Protein AF-A0ABD0S309-F1 (afdb_monomer_lite)

Structure (mmCIF, N/CA/C/O backbone):
data_AF-A0ABD0S309-F1
#
_entry.id   AF-A0ABD0S309-F1
#
loop_
_atom_site.group_PDB
_atom_site.id
_atom_site.type_symbol
_atom_site.label_atom_id
_atom_site.label_alt_id
_atom_site.label_comp_id
_atom_site.label_asym_id
_atom_site.label_entity_id
_atom_site.label_seq_id
_atom_site.pdbx_PDB_ins_code
_atom_site.Cartn_x
_atom_site.Cartn_y
_atom_site.Cartn_z
_atom_site.occupancy
_atom_site.B_iso_or_equiv
_atom_site.auth_seq_id
_atom_site.auth_comp_id
_atom_site.auth_asym_id
_atom_site.auth_atom_id
_atom_site.pdbx_PDB_model_num
ATOM 1 N N . PRO A 1 1 ? 17.102 -16.599 -10.691 1.00 54.88 1 PRO A N 1
ATOM 2 C CA . PRO A 1 1 ? 15.918 -17.108 -9.951 1.00 54.88 1 PRO A CA 1
ATOM 3 C C . PRO A 1 1 ? 14.816 -16.038 -9.943 1.00 54.88 1 PRO A C 1
ATOM 5 O O . PRO A 1 1 ? 15.174 -14.874 -9.785 1.00 54.88 1 PRO A O 1
ATOM 8 N N . PRO A 1 2 ? 13.530 -16.375 -10.152 1.00 57.94 2 PRO A N 1
ATOM 9 C CA . PRO A 1 2 ? 12.454 -15.402 -9.972 1.00 57.94 2 PRO A CA 1
ATOM 10 C C . PRO A 1 2 ? 12.469 -14.952 -8.511 1.00 57.94 2 PRO A C 1
ATOM 12 O O . PRO A 1 2 ? 12.465 -15.789 -7.609 1.00 57.94 2 PRO A O 1
ATOM 15 N N . GLN A 1 3 ? 12.578 -13.649 -8.271 1.00 65.88 3 GLN A N 1
ATOM 16 C CA . GLN A 1 3 ? 12.529 -13.140 -6.907 1.00 65.88 3 GLN A CA 1
ATOM 17 C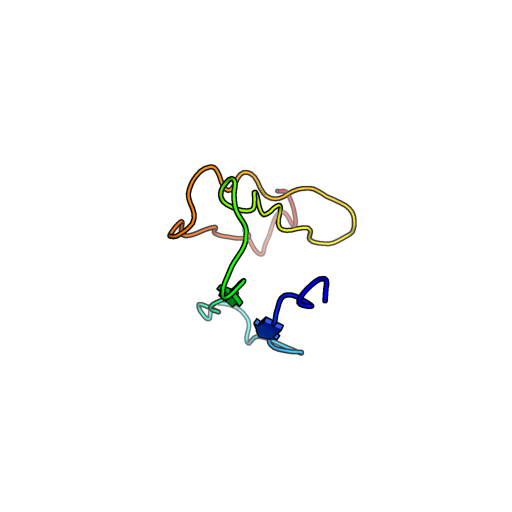 C . GLN A 1 3 ? 11.085 -12.987 -6.459 1.00 65.88 3 GLN A C 1
ATOM 19 O O . GLN A 1 3 ? 10.229 -12.499 -7.196 1.00 65.88 3 GLN A O 1
ATOM 24 N N . THR A 1 4 ? 10.822 -13.426 -5.238 1.00 73.25 4 THR A N 1
ATOM 25 C CA . THR A 1 4 ? 9.519 -13.243 -4.617 1.00 73.25 4 THR A CA 1
ATOM 26 C C . THR A 1 4 ? 9.421 -11.800 -4.123 1.00 73.25 4 THR A C 1
ATOM 28 O O . THR A 1 4 ? 10.316 -11.359 -3.394 1.00 73.25 4 THR A O 1
ATOM 31 N N . PRO A 1 5 ? 8.367 -11.047 -4.481 1.00 77.31 5 PRO A N 1
ATOM 32 C CA . PRO A 1 5 ? 8.150 -9.727 -3.912 1.00 77.31 5 PRO A CA 1
ATOM 33 C C . PRO A 1 5 ? 7.902 -9.836 -2.402 1.00 77.31 5 PRO A C 1
ATOM 35 O O . PRO A 1 5 ? 7.300 -10.792 -1.913 1.00 77.31 5 PRO A O 1
ATOM 38 N N . SER A 1 6 ? 8.367 -8.841 -1.656 1.00 85.31 6 SER A N 1
ATOM 39 C CA . SER A 1 6 ? 8.134 -8.719 -0.217 1.00 85.31 6 SER A CA 1
ATOM 40 C C . SER A 1 6 ? 7.042 -7.683 -0.010 1.00 85.31 6 SER A C 1
ATOM 42 O O . SER A 1 6 ? 7.256 -6.512 -0.325 1.00 85.31 6 SER A O 1
ATOM 44 N N . CYS A 1 7 ? 5.898 -8.093 0.534 1.00 84.81 7 CYS A N 1
ATOM 45 C CA . CYS A 1 7 ? 4.846 -7.164 0.926 1.00 84.81 7 CYS A CA 1
ATOM 46 C C . CYS A 1 7 ? 4.702 -7.129 2.455 1.00 84.81 7 CYS A C 1
ATOM 48 O O . CYS A 1 7 ? 4.578 -8.169 3.096 1.00 84.81 7 CYS A O 1
ATOM 50 N N . ASP A 1 8 ? 4.697 -5.926 3.016 1.00 87.81 8 ASP A N 1
ATOM 51 C CA . ASP A 1 8 ? 4.396 -5.630 4.409 1.00 87.81 8 ASP A CA 1
ATOM 52 C C . ASP A 1 8 ? 2.966 -5.081 4.478 1.00 87.81 8 ASP A C 1
ATOM 54 O O . ASP A 1 8 ? 2.677 -3.977 4.003 1.00 87.81 8 ASP A O 1
ATOM 58 N N . VAL A 1 9 ? 2.067 -5.885 5.045 1.00 85.06 9 VAL A N 1
ATOM 59 C CA . VAL A 1 9 ? 0.658 -5.545 5.267 1.00 85.06 9 VAL A CA 1
ATOM 60 C C . VAL A 1 9 ? 0.371 -5.725 6.757 1.00 85.06 9 VAL A C 1
ATOM 62 O O . VAL A 1 9 ? 0.595 -6.822 7.277 1.00 85.06 9 VAL A O 1
ATOM 6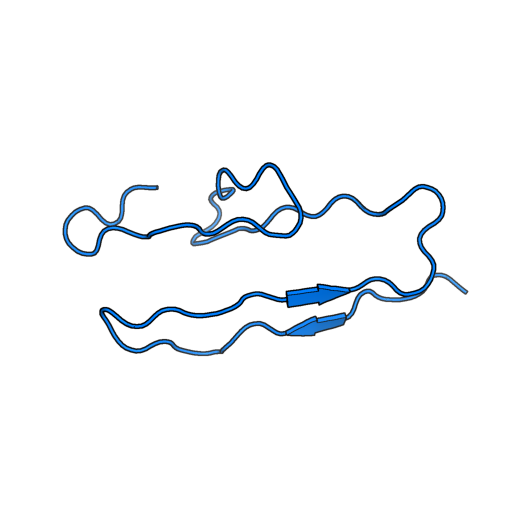5 N N . PRO A 1 10 ? -0.099 -4.689 7.469 1.00 84.56 10 PRO A N 1
ATOM 66 C CA . PRO A 1 10 ? -0.462 -4.827 8.869 1.00 84.56 10 PRO A CA 1
ATOM 67 C C . PRO A 1 10 ? -1.669 -5.762 9.004 1.00 84.56 10 PRO A C 1
ATOM 69 O O . PRO A 1 10 ? -2.623 -5.684 8.232 1.00 84.56 10 PRO A O 1
ATOM 72 N N . SER A 1 11 ? -1.641 -6.6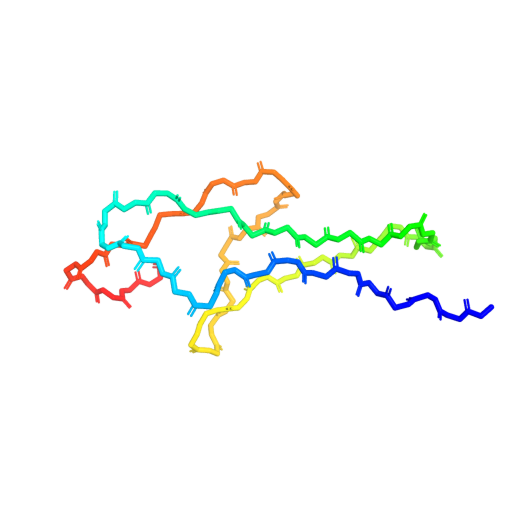42 10.006 1.00 83.69 11 SER A N 1
ATOM 73 C CA . SER A 1 11 ? -2.731 -7.590 10.285 1.00 83.69 11 SER A CA 1
ATOM 74 C C . SER A 1 11 ? -4.011 -6.909 10.771 1.00 83.69 11 SER A C 1
ATOM 76 O O . SER A 1 11 ? -5.102 -7.455 10.626 1.00 83.69 11 SER A O 1
ATOM 78 N N . SER A 1 12 ? -3.880 -5.725 11.365 1.00 80.69 12 SER A N 1
ATOM 79 C CA . SER A 1 12 ? -4.981 -4.939 11.908 1.00 80.69 12 SER A CA 1
ATOM 80 C C . SER A 1 12 ? -4.623 -3.459 11.927 1.00 80.69 12 SER A C 1
ATOM 82 O O . SER A 1 12 ? -3.457 -3.099 12.090 1.00 80.69 12 SER A O 1
ATOM 84 N N . ALA A 1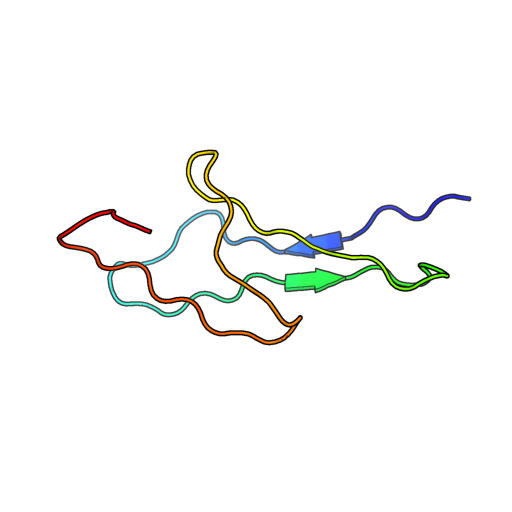 13 ? -5.642 -2.614 11.833 1.00 79.88 13 ALA A N 1
ATOM 85 C CA . ALA A 1 13 ? -5.539 -1.169 11.959 1.00 79.88 13 ALA A CA 1
ATOM 86 C C . ALA A 1 13 ? -6.514 -0.684 13.031 1.00 79.88 13 ALA A C 1
ATOM 88 O O . ALA A 1 13 ? -7.548 -1.313 13.262 1.00 79.88 13 ALA A O 1
ATOM 89 N N . LEU A 1 14 ? -6.204 0.448 13.658 1.00 81.56 14 LEU A N 1
ATOM 90 C CA . LEU A 1 14 ? -7.184 1.149 14.476 1.00 81.56 14 LEU A CA 1
ATOM 91 C C . LEU A 1 14 ? -8.118 1.946 13.563 1.00 81.56 14 LEU A C 1
ATOM 93 O O . LEU A 1 14 ? -7.682 2.546 12.577 1.00 81.56 14 LEU A O 1
ATOM 97 N N . THR A 1 15 ? -9.396 1.986 13.915 1.00 77.94 15 THR A N 1
ATOM 98 C CA . THR A 1 15 ? -10.364 2.902 13.311 1.00 77.94 15 THR A CA 1
ATOM 99 C C . THR A 1 15 ? -9.822 4.334 13.302 1.00 77.94 15 THR A C 1
ATOM 101 O O . THR A 1 15 ? -9.275 4.807 14.299 1.00 77.94 15 THR A O 1
ATOM 104 N N . GLY A 1 16 ? -9.954 5.019 12.163 1.00 73.62 16 GLY A N 1
ATOM 105 C CA . GLY A 1 16 ? -9.494 6.399 11.991 1.00 73.62 16 GLY A CA 1
ATOM 106 C C . GLY A 1 16 ? -7.970 6.574 11.942 1.00 73.62 16 GLY A C 1
ATOM 107 O O . GLY A 1 16 ? -7.499 7.705 11.849 1.00 73.62 16 GLY A O 1
ATOM 108 N N . SER A 1 17 ? -7.186 5.488 11.987 1.00 77.06 17 SER A N 1
ATOM 109 C CA . SER A 1 17 ? -5.730 5.542 11.815 1.00 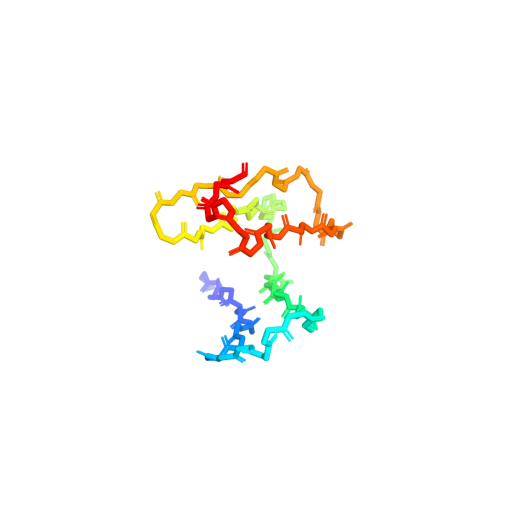77.06 17 SER A CA 1
ATOM 110 C C . SER A 1 17 ? -5.319 5.350 10.355 1.00 77.06 17 SER A C 1
ATOM 112 O O . SER A 1 17 ? -5.939 4.597 9.603 1.00 77.06 17 SER A O 1
ATOM 114 N N . GLN A 1 18 ? -4.248 6.034 9.950 1.00 76.56 18 GLN A N 1
ATOM 115 C CA . GLN A 1 18 ? -3.610 5.795 8.661 1.00 76.56 18 GLN A CA 1
ATOM 116 C C . GLN A 1 18 ? -2.712 4.562 8.768 1.00 76.56 18 GLN A C 1
ATOM 118 O O . GLN A 1 18 ? -1.886 4.468 9.675 1.00 76.56 18 GLN A O 1
ATOM 123 N N . VAL A 1 19 ? -2.847 3.643 7.815 1.00 81.06 19 VAL A N 1
ATOM 124 C CA . VAL A 1 19 ? -1.946 2.498 7.669 1.00 81.06 19 VAL A CA 1
ATOM 125 C C . VAL A 1 19 ? -1.218 2.550 6.341 1.00 81.06 19 VAL A C 1
ATOM 127 O O . VAL A 1 19 ? -1.768 2.978 5.327 1.00 81.06 19 VAL A O 1
ATOM 130 N N . GLU A 1 20 ? 0.030 2.100 6.358 1.00 83.19 20 GLU A N 1
ATOM 131 C CA . GLU A 1 20 ? 0.872 2.006 5.174 1.00 83.19 20 GLU A CA 1
ATOM 132 C C . GLU A 1 20 ? 0.918 0.553 4.692 1.00 83.19 20 GLU A C 1
ATOM 134 O O . GLU A 1 20 ? 1.217 -0.365 5.457 1.00 83.19 20 GLU A O 1
ATOM 139 N N . LEU A 1 21 ? 0.611 0.352 3.411 1.00 84.75 21 LEU A N 1
ATOM 140 C CA . LEU A 1 21 ? 0.762 -0.922 2.715 1.00 84.75 21 LEU A CA 1
ATOM 141 C C . LEU A 1 21 ? 1.984 -0.819 1.814 1.00 84.75 21 LEU A C 1
ATOM 143 O O . LEU A 1 21 ? 2.016 0.015 0.907 1.00 84.75 21 LEU A O 1
ATOM 147 N N . ARG A 1 22 ? 2.989 -1.665 2.036 1.00 85.56 22 ARG A N 1
ATOM 148 C CA . ARG A 1 22 ? 4.244 -1.594 1.285 1.00 85.56 22 ARG A CA 1
ATOM 149 C C . ARG A 1 22 ? 4.480 -2.891 0.545 1.00 85.56 22 ARG A C 1
ATOM 151 O O . ARG A 1 22 ? 4.502 -3.943 1.161 1.00 85.56 22 ARG A O 1
ATOM 158 N N . CYS A 1 23 ? 4.715 -2.834 -0.760 1.00 82.44 23 CYS A N 1
ATOM 159 C CA . CYS A 1 23 ? 5.240 -3.983 -1.488 1.00 82.44 23 CYS A CA 1
ATOM 160 C C . CYS A 1 23 ? 6.454 -3.578 -2.318 1.00 82.44 23 CYS A C 1
ATOM 162 O O . CYS A 1 23 ? 6.476 -2.504 -2.919 1.00 82.44 23 CYS A O 1
ATOM 164 N N . LYS A 1 24 ? 7.489 -4.416 -2.293 1.00 79.75 24 LYS A N 1
ATOM 165 C CA . LYS A 1 24 ? 8.759 -4.189 -2.980 1.00 79.75 24 LYS A CA 1
ATOM 166 C C . LYS A 1 24 ? 9.169 -5.436 -3.752 1.00 79.75 24 LYS A C 1
ATOM 168 O O . LYS A 1 24 ? 9.105 -6.551 -3.236 1.00 79.75 24 LYS A O 1
ATOM 173 N N . ASP A 1 25 ? 9.678 -5.213 -4.950 1.00 79.88 25 ASP A N 1
ATOM 174 C CA . ASP A 1 25 ? 10.343 -6.217 -5.771 1.00 79.88 25 ASP A CA 1
ATOM 175 C C . ASP A 1 25 ? 11.721 -5.659 -6.101 1.00 79.88 25 ASP A C 1
ATOM 177 O O . ASP A 1 25 ? 11.845 -4.522 -6.560 1.00 79.88 25 ASP A O 1
ATOM 181 N N . GLN A 1 26 ? 12.756 -6.420 -5.758 1.00 68.19 26 GLN A N 1
ATOM 182 C CA . GLN A 1 26 ? 14.131 -5.943 -5.811 1.00 68.19 26 GLN A CA 1
ATOM 183 C C . GLN A 1 26 ? 14.721 -5.954 -7.224 1.00 68.19 26 GLN A C 1
ATOM 185 O O . GLN A 1 26 ? 15.611 -5.144 -7.473 1.00 68.19 26 GLN A O 1
ATOM 190 N N . HIS A 1 27 ? 14.238 -6.785 -8.162 1.00 70.69 27 HIS A N 1
ATOM 191 C CA . HIS A 1 27 ? 14.782 -6.792 -9.532 1.00 70.69 27 HIS A CA 1
ATOM 192 C C . HIS A 1 27 ? 13.770 -7.153 -10.633 1.00 70.69 27 HIS A C 1
ATOM 194 O O . HIS A 1 27 ? 14.099 -7.912 -11.548 1.00 70.69 27 HIS A O 1
ATOM 200 N N . SER A 1 28 ? 12.533 -6.661 -10.572 1.00 68.88 28 SER A N 1
ATOM 201 C CA . SER A 1 28 ? 11.601 -6.840 -11.693 1.00 68.88 28 SER A CA 1
ATOM 202 C C . SER A 1 28 ? 12.009 -5.986 -12.899 1.00 68.88 28 SER A C 1
ATOM 204 O O . SER A 1 28 ? 12.038 -4.756 -12.826 1.00 68.88 28 SER A O 1
ATOM 206 N N . ILE A 1 29 ? 12.342 -6.652 -14.009 1.00 74.31 29 ILE A N 1
ATOM 207 C CA . ILE A 1 29 ? 12.620 -6.039 -15.314 1.00 74.31 29 ILE A CA 1
ATOM 208 C C . ILE A 1 29 ? 11.725 -6.744 -16.347 1.00 74.31 29 ILE A C 1
ATOM 210 O O . ILE A 1 29 ? 11.983 -7.910 -16.655 1.00 74.31 29 ILE A O 1
ATOM 214 N N . PRO A 1 30 ? 10.690 -6.081 -16.899 1.00 77.75 30 PRO A N 1
ATOM 215 C CA . PRO A 1 30 ? 10.272 -4.689 -16.672 1.00 77.75 30 PRO A CA 1
ATOM 216 C C . PRO A 1 30 ? 9.714 -4.444 -15.252 1.00 77.75 30 PRO A C 1
ATOM 218 O O . PRO A 1 30 ? 9.448 -5.409 -14.537 1.00 77.75 30 PRO A O 1
ATOM 221 N N . PRO A 1 31 ? 9.532 -3.175 -14.827 1.00 75.81 31 PRO A N 1
ATOM 222 C CA . PRO A 1 31 ? 9.022 -2.843 -13.496 1.00 75.81 31 PRO A CA 1
ATOM 223 C C . PRO A 1 31 ? 7.725 -3.585 -13.154 1.00 75.81 31 PRO A C 1
ATOM 225 O O . PRO A 1 31 ? 6.803 -3.643 -13.969 1.00 75.81 31 PRO A O 1
ATOM 228 N N . ALA A 1 32 ? 7.643 -4.121 -11.936 1.00 77.69 32 ALA A N 1
ATOM 229 C CA . ALA A 1 32 ? 6.448 -4.807 -11.462 1.00 77.69 32 ALA A CA 1
ATOM 230 C C . ALA A 1 32 ? 5.266 -3.835 -11.327 1.00 77.69 32 ALA A C 1
ATOM 232 O O . ALA A 1 32 ? 5.414 -2.707 -10.850 1.00 77.69 32 ALA A O 1
ATOM 233 N N . VAL A 1 33 ? 4.078 -4.305 -11.707 1.00 79.50 33 VAL A N 1
ATOM 234 C CA . VAL A 1 33 ? 2.812 -3.600 -11.490 1.00 79.50 33 VAL A CA 1
ATOM 235 C C . VAL A 1 33 ? 2.117 -4.233 -10.292 1.00 79.50 33 VAL A C 1
ATOM 237 O O . VAL A 1 33 ? 1.892 -5.441 -10.271 1.00 79.50 33 VAL A O 1
ATOM 240 N N . TYR A 1 34 ? 1.762 -3.413 -9.306 1.00 79.88 34 TYR A N 1
ATOM 241 C CA . TYR A 1 34 ? 1.073 -3.862 -8.099 1.00 79.88 34 TYR A CA 1
ATOM 242 C C . TYR A 1 34 ? -0.387 -3.440 -8.129 1.00 79.88 34 TYR A C 1
ATOM 244 O O . TYR A 1 34 ? -0.721 -2.328 -8.537 1.00 79.88 34 TYR A O 1
ATOM 252 N N . THR A 1 35 ? -1.262 -4.321 -7.657 1.00 83.19 35 THR A N 1
ATOM 253 C CA . THR A 1 35 ? -2.673 -4.010 -7.431 1.00 83.19 35 THR A CA 1
ATOM 254 C C . THR A 1 35 ? -3.026 -4.433 -6.019 1.00 83.19 35 THR A C 1
ATOM 256 O O . THR A 1 35 ? -2.855 -5.592 -5.646 1.00 83.19 35 THR A O 1
ATOM 259 N N . TRP A 1 36 ? -3.486 -3.474 -5.224 1.00 84.12 36 TRP A N 1
ATOM 260 C CA . TRP A 1 36 ? -3.935 -3.732 -3.866 1.00 84.12 36 TRP A CA 1
ATOM 261 C C . TRP A 1 36 ? -5.396 -4.149 -3.880 1.00 84.12 36 TRP A C 1
ATOM 263 O O . TRP A 1 36 ? -6.203 -3.559 -4.598 1.00 84.12 36 TRP A O 1
ATOM 273 N N . TYR A 1 37 ? -5.732 -5.146 -3.070 1.00 82.69 37 TYR A N 1
ATOM 274 C CA . TYR A 1 37 ? -7.094 -5.630 -2.921 1.00 82.69 37 TYR A CA 1
ATOM 275 C C . TYR A 1 37 ? -7.503 -5.570 -1.459 1.00 82.69 37 TYR A C 1
ATOM 277 O O . TYR A 1 37 ? -6.723 -5.917 -0.573 1.00 82.69 37 TYR A O 1
ATOM 285 N N . LYS A 1 38 ? -8.748 -5.176 -1.223 1.00 77.69 38 LYS A N 1
ATOM 286 C CA . LYS A 1 38 ? -9.414 -5.286 0.070 1.00 77.69 38 LYS A CA 1
ATOM 287 C C . LYS A 1 38 ? -10.760 -5.958 -0.158 1.00 77.69 38 LYS A C 1
ATOM 289 O O . LYS A 1 38 ? -11.469 -5.564 -1.075 1.00 77.69 38 LYS A O 1
ATOM 294 N N . ASP A 1 39 ? -11.095 -6.986 0.616 1.00 80.69 39 ASP A N 1
ATOM 295 C CA . ASP A 1 39 ? -12.377 -7.702 0.501 1.00 80.69 39 ASP A CA 1
ATOM 296 C C . ASP A 1 39 ? -12.692 -8.150 -0.944 1.00 80.69 39 ASP A C 1
ATOM 298 O O . ASP A 1 39 ? -13.786 -7.937 -1.468 1.00 80.69 39 ASP A O 1
ATOM 302 N N . ASN A 1 40 ? -11.689 -8.716 -1.630 1.00 82.44 40 ASN A N 1
ATOM 303 C CA . ASN A 1 40 ? -11.739 -9.108 -3.049 1.00 82.44 40 ASN A CA 1
ATOM 304 C C . ASN A 1 40 ? -12.009 -7.969 -4.053 1.00 82.44 40 ASN A C 1
ATOM 306 O O . ASN A 1 40 ? -12.274 -8.223 -5.229 1.00 82.44 40 ASN A O 1
ATOM 310 N N . ARG A 1 41 ? -11.897 -6.711 -3.632 1.00 82.56 41 ARG A N 1
ATOM 311 C CA . ARG A 1 41 ? -12.094 -5.529 -4.470 1.00 82.56 41 ARG A CA 1
ATOM 312 C C . ARG A 1 41 ? -10.775 -4.804 -4.696 1.00 82.56 41 ARG A C 1
ATOM 314 O O . ARG A 1 41 ? -10.042 -4.533 -3.749 1.00 82.56 41 ARG A O 1
ATOM 321 N N . ALA A 1 42 ? -10.476 -4.500 -5.957 1.00 83.81 42 ALA A N 1
ATOM 322 C CA . ALA A 1 42 ? -9.277 -3.753 -6.316 1.00 83.81 42 ALA A CA 1
ATOM 323 C C . ALA A 1 42 ? -9.392 -2.310 -5.812 1.00 83.81 42 ALA A C 1
ATOM 325 O O . ALA A 1 42 ? -10.372 -1.622 -6.102 1.00 83.81 42 ALA A O 1
ATOM 326 N N . LEU A 1 43 ? -8.380 -1.850 -5.083 1.00 82.25 43 LEU A N 1
ATOM 327 C CA . LEU A 1 43 ? -8.277 -0.459 -4.672 1.00 82.25 43 LEU A CA 1
ATOM 328 C C . LEU A 1 43 ? -7.891 0.399 -5.886 1.00 82.25 43 LEU A C 1
ATOM 330 O O . LEU A 1 43 ? -7.038 -0.016 -6.677 1.00 82.25 43 LEU A O 1
ATOM 334 N N . PRO A 1 44 ? -8.453 1.610 -6.040 1.00 81.06 44 PRO A N 1
ATOM 335 C CA . PRO A 1 44 ? -8.175 2.498 -7.170 1.00 81.06 44 PRO A CA 1
ATOM 336 C C . PRO A 1 44 ? -6.804 3.200 -7.057 1.00 81.06 44 PRO A C 1
ATOM 338 O O . PRO A 1 44 ? -6.672 4.396 -7.313 1.00 81.06 44 PRO A O 1
ATOM 341 N N . ILE A 1 45 ? -5.756 2.462 -6.686 1.00 80.62 45 ILE A N 1
ATOM 342 C CA . ILE A 1 45 ? -4.384 2.958 -6.555 1.00 80.62 45 ILE A CA 1
ATOM 343 C C . ILE A 1 45 ? -3.721 2.946 -7.932 1.00 80.62 45 ILE A C 1
ATOM 345 O O . ILE A 1 45 ? -3.463 1.889 -8.503 1.00 80.62 45 ILE A O 1
ATOM 349 N N . ARG A 1 46 ? -3.452 4.135 -8.483 1.00 71.94 46 ARG A N 1
ATOM 350 C CA . ARG A 1 46 ? -2.839 4.282 -9.817 1.00 71.94 46 ARG A CA 1
ATOM 351 C C . ARG A 1 46 ? -1.322 4.461 -9.800 1.00 71.94 46 ARG A C 1
ATOM 353 O O . ARG A 1 46 ? -0.694 4.320 -10.842 1.00 71.94 46 ARG A O 1
ATOM 360 N N . HIS A 1 47 ? -0.738 4.761 -8.639 1.00 74.56 47 HIS A N 1
ATOM 361 C CA . HIS A 1 47 ? 0.687 5.058 -8.501 1.00 74.56 47 HIS A CA 1
ATOM 362 C C . HIS A 1 47 ? 1.267 4.401 -7.233 1.00 74.56 47 HIS A C 1
ATOM 364 O O . HIS A 1 47 ? 0.549 4.288 -6.241 1.00 74.56 47 HIS A O 1
ATOM 370 N N . PRO A 1 48 ? 2.557 4.010 -7.225 1.00 69.06 48 PRO A N 1
ATOM 371 C CA . PRO A 1 48 ? 3.212 3.288 -6.121 1.00 69.06 48 PRO A CA 1
ATOM 372 C C . PRO A 1 48 ? 3.399 4.091 -4.817 1.00 69.06 48 PRO A C 1
ATOM 374 O O . PRO A 1 48 ? 3.973 3.583 -3.861 1.00 69.06 48 PRO A O 1
ATOM 377 N N . ASN A 1 49 ? 2.902 5.327 -4.753 1.00 73.44 49 ASN A N 1
ATOM 378 C CA . ASN A 1 49 ? 2.855 6.154 -3.550 1.00 73.44 49 ASN A CA 1
ATOM 379 C C . ASN A 1 49 ? 1.531 6.931 -3.559 1.00 73.44 49 ASN A C 1
ATOM 381 O O . ASN A 1 49 ? 1.477 8.112 -3.896 1.00 73.44 49 ASN A O 1
ATOM 385 N N . ALA A 1 50 ? 0.435 6.208 -3.342 1.00 71.25 50 ALA A N 1
ATOM 386 C CA . ALA A 1 50 ? -0.900 6.782 -3.315 1.00 71.25 50 ALA A CA 1
ATOM 387 C C . ALA A 1 50 ? -1.537 6.532 -1.955 1.00 71.25 50 ALA A C 1
ATOM 389 O O . ALA A 1 50 ? -1.481 5.424 -1.423 1.00 71.25 50 ALA A O 1
ATOM 390 N N . THR A 1 51 ? -2.193 7.560 -1.435 1.00 73.62 51 THR A N 1
ATOM 391 C CA . THR A 1 51 ? -3.028 7.443 -0.246 1.00 73.62 51 THR A CA 1
ATOM 392 C C . THR A 1 51 ? -4.431 7.046 -0.674 1.00 73.62 51 THR A C 1
ATOM 394 O O . THR A 1 51 ? -5.004 7.648 -1.583 1.00 73.62 51 THR A O 1
ATOM 397 N N . 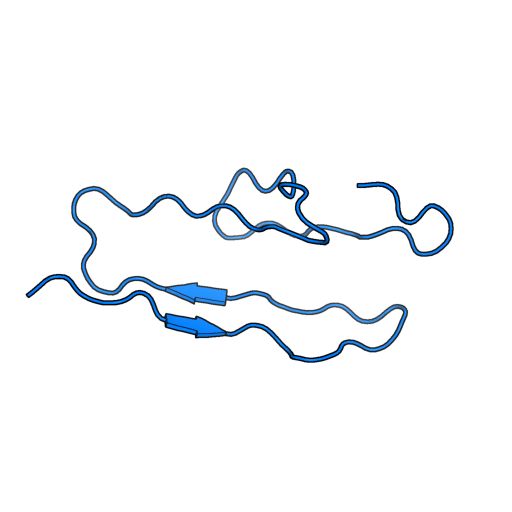TYR A 1 52 ? -4.987 6.041 -0.010 1.00 72.12 52 TYR A N 1
ATOM 398 C CA . TYR A 1 52 ? -6.368 5.619 -0.186 1.00 72.12 52 TYR A CA 1
ATOM 399 C C . TYR A 1 52 ? -7.093 5.715 1.157 1.00 72.12 52 TYR A C 1
ATOM 401 O O . TYR A 1 52 ? -6.558 5.278 2.177 1.00 72.12 52 TYR A O 1
ATOM 409 N N . THR A 1 53 ? -8.289 6.301 1.155 1.00 71.44 53 THR A N 1
ATOM 410 C CA . THR A 1 53 ? -9.113 6.480 2.354 1.00 71.44 53 THR A CA 1
ATOM 411 C C . THR A 1 53 ? -10.309 5.546 2.267 1.00 71.44 53 THR A C 1
ATOM 413 O O . THR A 1 53 ? -11.055 5.593 1.295 1.00 71.44 53 THR A O 1
ATOM 416 N N . ILE A 1 54 ? -10.485 4.709 3.287 1.00 67.31 54 ILE A N 1
ATOM 417 C CA . ILE A 1 54 ? -11.658 3.847 3.441 1.00 67.31 54 ILE A CA 1
ATOM 418 C C . ILE A 1 54 ? -12.639 4.607 4.331 1.00 67.31 54 ILE A C 1
ATOM 420 O O . ILE A 1 54 ? -12.308 4.904 5.477 1.00 67.31 54 ILE A O 1
ATOM 424 N N . ASP A 1 55 ? -13.821 4.931 3.818 1.00 59.59 55 ASP A N 1
ATOM 425 C CA . ASP A 1 55 ? -14.860 5.582 4.614 1.00 59.59 55 ASP A CA 1
ATOM 426 C C . ASP A 1 55 ? -15.546 4.564 5.546 1.00 59.59 55 ASP A C 1
ATOM 428 O O . ASP A 1 55 ? -16.002 3.498 5.121 1.00 59.59 55 ASP A O 1
ATOM 432 N N . GLU A 1 56 ? -15.577 4.879 6.842 1.00 53.97 56 GLU A N 1
ATOM 433 C CA . GLU A 1 56 ? -15.986 3.953 7.905 1.00 53.97 56 GLU A CA 1
ATOM 434 C C . GLU A 1 56 ? -17.508 3.748 7.993 1.00 53.97 56 GLU A C 1
ATOM 436 O O . GLU A 1 56 ? -17.967 2.731 8.509 1.00 53.97 56 GLU A O 1
ATOM 441 N N . PHE A 1 57 ? -18.301 4.685 7.460 1.00 53.50 57 PHE A N 1
ATOM 442 C CA . PHE A 1 57 ? -19.765 4.611 7.479 1.00 53.50 57 PHE A CA 1
ATOM 443 C C . PHE A 1 57 ? -20.336 3.860 6.283 1.00 53.50 57 PHE A C 1
ATOM 445 O O . PHE A 1 57 ? -21.379 3.215 6.391 1.00 53.50 57 PHE A O 1
ATOM 452 N N . SER A 1 58 ? -19.674 3.950 5.137 1.00 54.78 58 SER A N 1
ATOM 453 C CA . SER A 1 58 ? -20.147 3.311 3.916 1.00 54.78 58 SER A CA 1
ATOM 454 C C . SER A 1 58 ? -19.557 1.917 3.714 1.00 54.78 58 SER A C 1
ATOM 456 O O . SER A 1 58 ? -20.225 1.072 3.120 1.00 54.78 58 SER A O 1
ATOM 458 N N . GLY A 1 59 ? -18.325 1.635 4.164 1.00 49.62 59 GLY A N 1
ATOM 459 C CA . GLY A 1 59 ? -17.631 0.401 3.763 1.00 49.62 59 GLY A CA 1
ATOM 460 C C . GLY A 1 59 ? -17.558 0.244 2.232 1.00 49.62 59 GLY A C 1
ATOM 461 O O . GLY A 1 59 ? -17.358 -0.858 1.713 1.00 49.62 59 GLY A O 1
ATOM 462 N N . VAL A 1 60 ? -17.778 1.341 1.502 1.00 43.44 60 VAL A N 1
ATOM 463 C CA . VAL A 1 60 ? -17.737 1.410 0.049 1.00 43.44 60 VAL A CA 1
ATOM 464 C C . VAL A 1 60 ? -16.356 1.909 -0.343 1.00 43.44 60 VAL A C 1
ATOM 466 O O . VAL A 1 60 ? -15.763 2.761 0.315 1.00 43.44 60 VAL A O 1
ATOM 469 N N . LEU A 1 61 ? -15.861 1.274 -1.401 1.00 46.94 61 LEU A N 1
ATOM 470 C CA . LEU A 1 61 ? -14.603 1.561 -2.065 1.00 46.94 61 LEU A CA 1
ATOM 471 C C . LEU A 1 61 ? -14.481 3.013 -2.528 1.00 46.94 61 LEU A C 1
ATOM 473 O O . LEU A 1 61 ? -15.497 3.539 -3.034 1.00 46.94 61 LEU A O 1
#

Secondary structure (DSSP, 8-state):
-PPPPEEE--S---TT-----EEE-SS-SSPPP---EETTEE----SSS------TTT---

Radius of gyration: 13.54 Å; chains: 1; bounding box: 36×25×31 Å

pLDDT: mean 74.51, std 10.54, range [43.44, 87.81]

Organism: Cirrhinus mrigala (NCBI:txid683832)

Sequence (61 aa):
PPQTPSCDVPSSALTGSQVELRCKDQHSIPPAVYTWYKDNRALPIRHPNATYTIDEFSGVL

Foldseek 3Di:
DQDDKDWDDDPDDDPPDFDDTDIDDDDDVVDDDDWDDDPNHTDPDPDRDDGDDQDPVPSDD

InterPro domains:
  IPR007110 Immunoglobulin-like domain [PS50835] (2-61)
  IPR013783 Immunoglobulin-like fold [G3DSA:2.60.40.10] (1-61)
  IPR036179 Immunoglobulin-like domain superfamily [SSF48726] (1-48)
  IPR042625 Junctional adhesion molecule B [PTHR44663] (1-61)